Protein AF-A0A1H2MST1-F1 (afdb_monomer_lite)

Secondary structure (DSSP, 8-state):
--HHHHHHHHHHHHHHHHHHHHHHHHHTTT----EETTEEPPTT-EEE-TTSS-EEEHHHHHHHHHHHHHHHHHHHHHHHHHHHHHHHHHHHHHHHHHTT-S-SSS--------

Radius of gyration: 27.77 Å; chains: 1; bounding box: 58×22×91 Å

Foldseek 3Di:
DDPVVVVLVVLVVLLVQLVVLLVCLVPVLPPPFDDAPNHGDDAPDWRQPPVNPDTDHPVNSVVVSVVPSVVSNVVSVVSNVVSVVSNVVVVVVVVVVVVVPPPPPPPPDPPDDD

Structure (mmCIF, N/CA/C/O backbone):
data_AF-A0A1H2MST1-F1
#
_entry.id   AF-A0A1H2MST1-F1
#
loop_
_atom_site.group_PDB
_atom_site.id
_atom_site.type_symbol
_atom_site.label_atom_id
_atom_site.label_alt_id
_atom_site.label_comp_id
_atom_site.label_asym_id
_atom_site.label_entity_id
_atom_site.label_seq_id
_atom_site.pdbx_PDB_ins_code
_atom_site.Cartn_x
_atom_site.Cartn_y
_atom_site.Cartn_z
_atom_site.occupancy
_atom_site.B_iso_or_equiv
_atom_site.auth_seq_id
_atom_site.auth_comp_id
_atom_site.auth_asym_id
_atom_site.auth_atom_id
_atom_site.pdbx_PDB_model_num
ATOM 1 N N . MET A 1 1 ? -27.955 6.197 12.561 1.00 59.28 1 MET A N 1
ATOM 2 C CA . MET A 1 1 ? -26.694 5.416 12.580 1.00 59.28 1 MET A CA 1
ATOM 3 C C . MET A 1 1 ? -25.811 5.951 13.706 1.00 59.28 1 MET A C 1
ATOM 5 O O . MET A 1 1 ? -25.450 7.120 13.662 1.00 59.28 1 MET A O 1
ATOM 9 N N . ASN A 1 2 ? -25.537 5.159 14.747 1.00 79.81 2 ASN A N 1
ATOM 10 C CA . ASN A 1 2 ? -24.884 5.643 15.975 1.00 79.81 2 ASN A CA 1
ATOM 11 C C . ASN A 1 2 ? -23.460 6.156 15.701 1.00 79.81 2 ASN A C 1
ATOM 13 O O . ASN A 1 2 ? -22.678 5.470 15.042 1.00 79.81 2 ASN A O 1
ATOM 17 N N . ALA A 1 3 ? -23.101 7.326 16.247 1.00 77.75 3 ALA A N 1
ATOM 18 C CA . ALA A 1 3 ? -21.789 7.957 16.042 1.00 77.75 3 ALA A CA 1
ATOM 19 C C . ALA A 1 3 ? -20.619 7.004 16.354 1.00 77.75 3 ALA A C 1
ATOM 21 O O . ALA A 1 3 ? -19.658 6.920 15.597 1.00 77.75 3 ALA A O 1
ATOM 22 N N . ARG A 1 4 ? -20.767 6.181 17.398 1.00 74.62 4 ARG A N 1
ATOM 23 C CA . ARG A 1 4 ? -19.769 5.184 17.816 1.00 74.62 4 ARG A CA 1
ATOM 24 C C . ARG A 1 4 ? -19.570 4.051 16.800 1.00 74.62 4 ARG A C 1
ATOM 26 O O . ARG A 1 4 ? -18.466 3.532 16.665 1.00 74.62 4 ARG A O 1
ATOM 33 N N . LEU A 1 5 ? -20.628 3.658 16.085 1.00 81.94 5 LEU A N 1
ATOM 34 C CA . LEU A 1 5 ? -20.547 2.630 15.043 1.00 81.94 5 LEU A CA 1
ATOM 35 C C . LEU A 1 5 ? -19.791 3.166 13.816 1.00 81.94 5 LEU A C 1
ATOM 37 O O . LEU A 1 5 ? -18.982 2.445 13.239 1.00 81.94 5 LEU A O 1
ATOM 41 N N . ARG A 1 6 ? -19.986 4.452 13.474 1.00 84.31 6 ARG A N 1
ATOM 42 C CA . ARG A 1 6 ? -19.229 5.133 12.405 1.00 84.31 6 ARG A CA 1
ATOM 43 C C . ARG A 1 6 ? -17.735 5.184 12.711 1.00 84.31 6 ARG A C 1
ATOM 45 O O . ARG A 1 6 ? -16.942 4.884 11.828 1.00 84.31 6 ARG A O 1
ATOM 52 N N . THR A 1 7 ? -17.350 5.503 13.946 1.00 84.12 7 THR A N 1
ATOM 53 C CA . THR A 1 7 ? -15.931 5.558 14.337 1.00 84.12 7 THR A CA 1
ATOM 54 C C . THR A 1 7 ? -15.254 4.191 14.217 1.00 84.12 7 THR A C 1
ATOM 56 O O . THR A 1 7 ? -14.162 4.086 13.670 1.00 84.12 7 THR A O 1
ATOM 59 N N . ARG A 1 8 ? -15.925 3.114 14.645 1.00 79.31 8 ARG A N 1
ATOM 60 C CA . ARG A 1 8 ? -15.410 1.743 14.487 1.00 79.31 8 ARG A CA 1
ATOM 61 C C . ARG A 1 8 ? -15.263 1.332 13.032 1.00 79.31 8 ARG A C 1
ATOM 63 O O . ARG A 1 8 ? -14.227 0.790 12.661 1.00 79.31 8 ARG A O 1
ATOM 70 N N . LEU A 1 9 ? -16.278 1.619 12.219 1.00 87.00 9 LEU A N 1
ATOM 71 C CA . LEU A 1 9 ? -16.217 1.386 10.779 1.00 87.00 9 LEU A CA 1
ATOM 72 C C . LEU A 1 9 ? -15.035 2.130 10.153 1.00 87.00 9 LEU A C 1
ATOM 74 O O . LEU A 1 9 ? -14.319 1.537 9.359 1.00 87.00 9 LEU A O 1
ATOM 78 N N . ALA A 1 10 ? -14.770 3.373 10.563 1.00 84.62 10 ALA A N 1
ATOM 79 C CA . ALA A 1 10 ? -13.624 4.134 10.073 1.00 84.62 10 ALA A CA 1
ATOM 80 C C . ALA A 1 10 ? -12.277 3.461 10.406 1.00 84.62 10 ALA A C 1
ATOM 82 O O . ALA A 1 10 ? -11.415 3.368 9.535 1.00 84.62 10 ALA A O 1
ATOM 83 N N . HIS A 1 11 ? -12.103 2.930 11.624 1.00 82.56 11 HIS A N 1
ATOM 84 C CA . HIS A 1 11 ? -10.884 2.194 11.995 1.00 82.56 11 HIS A CA 1
ATOM 85 C C . HIS A 1 11 ? -10.707 0.905 11.184 1.00 82.56 11 HIS A C 1
ATOM 87 O O . HIS A 1 11 ? -9.609 0.617 10.710 1.00 82.56 11 HIS A O 1
ATOM 93 N N . VAL A 1 12 ? -11.789 0.142 10.996 1.00 86.25 12 VAL A N 1
ATOM 94 C CA . VAL A 1 12 ? -11.766 -1.097 10.203 1.00 86.25 12 VAL A CA 1
ATOM 95 C C . VAL A 1 12 ? -11.452 -0.795 8.741 1.00 86.25 12 VAL A C 1
ATOM 97 O O . VAL A 1 12 ? -10.615 -1.466 8.149 1.00 86.25 12 VAL A O 1
ATOM 100 N N . VAL A 1 13 ? -12.061 0.246 8.173 1.00 89.62 13 VAL A N 1
ATOM 101 C CA . VAL A 1 13 ? -11.788 0.689 6.800 1.00 89.62 13 VAL A CA 1
ATOM 102 C C . VAL A 1 13 ? -10.319 1.073 6.627 1.00 89.62 13 VAL A C 1
ATOM 104 O O . VAL A 1 13 ? -9.703 0.637 5.660 1.00 89.62 13 VAL A O 1
ATOM 107 N N . LEU A 1 14 ? -9.729 1.814 7.572 1.00 81.56 14 LEU A N 1
ATOM 108 C CA . LEU A 1 14 ? -8.298 2.148 7.551 1.00 81.56 14 LEU A CA 1
ATOM 109 C C . LEU A 1 14 ? -7.403 0.904 7.581 1.00 81.56 14 LEU A C 1
ATOM 111 O O . LEU A 1 14 ? -6.457 0.809 6.801 1.00 81.56 14 LEU A O 1
ATOM 115 N N . LEU A 1 15 ? -7.717 -0.061 8.449 1.00 83.12 15 LEU A N 1
ATOM 116 C CA . LEU A 1 15 ? -6.984 -1.324 8.536 1.00 83.12 15 LEU A CA 1
ATOM 117 C C . LEU A 1 15 ? -7.068 -2.114 7.225 1.00 83.12 15 LEU A C 1
ATOM 119 O O . LEU A 1 15 ? -6.047 -2.576 6.718 1.00 83.12 15 LEU A O 1
ATOM 123 N N . VAL A 1 16 ? -8.269 -2.235 6.654 1.00 88.56 16 VAL A N 1
ATOM 124 C CA . VAL A 1 16 ? -8.493 -2.949 5.390 1.00 88.56 16 VAL A CA 1
ATOM 125 C C . VAL A 1 16 ? -7.772 -2.250 4.239 1.00 88.56 16 VAL A C 1
ATOM 127 O O . VAL A 1 16 ? -7.091 -2.918 3.470 1.00 88.56 16 VAL A O 1
ATOM 130 N N . LEU A 1 17 ? -7.845 -0.918 4.146 1.00 86.25 17 LEU A N 1
ATOM 131 C CA . LEU A 1 17 ? -7.106 -0.137 3.148 1.00 86.25 17 LEU A CA 1
ATOM 132 C C . LEU A 1 17 ? -5.592 -0.358 3.253 1.00 86.25 17 LEU A C 1
ATOM 134 O O . LEU A 1 17 ? -4.937 -0.570 2.235 1.00 86.25 17 LEU A O 1
ATOM 138 N N . GLY A 1 18 ? -5.043 -0.361 4.472 1.00 79.50 18 GLY A N 1
ATOM 139 C CA . GLY A 1 18 ? -3.630 -0.659 4.708 1.00 79.50 18 GLY A CA 1
ATOM 140 C C . GLY A 1 18 ? -3.244 -2.067 4.244 1.00 79.50 18 GLY A C 1
ATOM 141 O O . GLY A 1 18 ? -2.265 -2.230 3.517 1.00 79.50 18 GLY A O 1
ATOM 142 N N . LEU A 1 19 ? -4.042 -3.083 4.589 1.00 82.94 19 LEU A N 1
ATOM 143 C CA . LEU A 1 19 ? -3.811 -4.465 4.151 1.00 82.94 19 LEU A CA 1
ATOM 144 C C . LEU A 1 19 ? -3.916 -4.630 2.634 1.00 82.94 19 LEU A C 1
ATOM 146 O O . LEU A 1 19 ? -3.095 -5.328 2.046 1.00 82.94 19 LEU A O 1
ATOM 150 N N . VAL A 1 20 ? -4.882 -3.971 1.991 1.00 86.56 20 VAL A N 1
ATOM 151 C CA . VAL A 1 20 ? -5.021 -3.973 0.528 1.00 86.56 20 VAL A CA 1
ATOM 152 C C . VAL A 1 20 ? -3.796 -3.340 -0.131 1.00 86.56 20 VAL A C 1
ATOM 154 O O . VAL A 1 20 ? -3.290 -3.888 -1.105 1.00 86.56 20 VAL A O 1
ATOM 157 N N . ALA A 1 21 ? -3.270 -2.236 0.409 1.00 78.25 21 ALA A N 1
ATOM 158 C CA . ALA A 1 21 ? -2.055 -1.606 -0.108 1.00 78.25 21 ALA A CA 1
ATOM 159 C C . ALA A 1 21 ? -0.825 -2.522 0.019 1.00 78.25 21 ALA A C 1
ATOM 161 O O . ALA A 1 21 ? -0.050 -2.645 -0.930 1.00 78.25 21 ALA A O 1
ATOM 162 N N . VAL A 1 22 ? -0.676 -3.211 1.158 1.00 76.94 22 VAL A N 1
ATOM 163 C CA . VAL A 1 22 ? 0.383 -4.215 1.347 1.00 76.94 22 VAL A CA 1
ATOM 164 C C . VAL A 1 22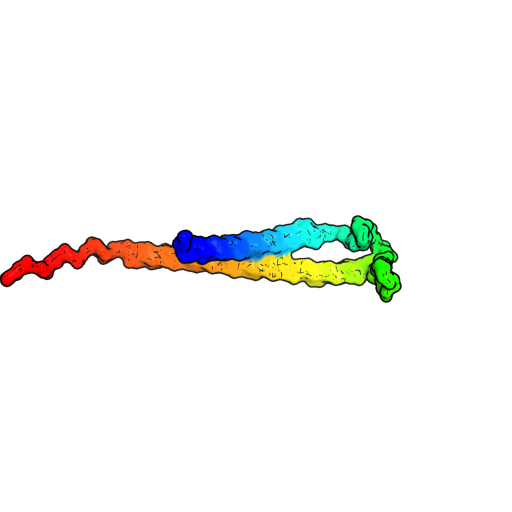 ? 0.207 -5.355 0.348 1.00 76.94 22 VAL A C 1
ATOM 166 O O . VAL A 1 22 ? 1.135 -5.638 -0.402 1.00 76.94 22 VAL A O 1
ATOM 169 N N . ALA A 1 23 ? -0.985 -5.953 0.270 1.00 82.50 23 ALA A N 1
ATOM 170 C CA . ALA A 1 23 ? -1.293 -7.035 -0.661 1.00 82.50 23 ALA A CA 1
ATOM 171 C C . ALA A 1 23 ? -1.001 -6.637 -2.115 1.00 82.50 23 ALA A C 1
ATOM 173 O O . ALA A 1 23 ? -0.381 -7.403 -2.851 1.00 82.50 23 ALA A O 1
ATOM 174 N N . TYR A 1 24 ? -1.375 -5.421 -2.517 1.00 79.12 24 TYR A N 1
ATOM 175 C CA . TYR A 1 24 ? -1.073 -4.876 -3.836 1.00 79.12 24 TYR A CA 1
ATOM 176 C C . TYR A 1 24 ? 0.435 -4.771 -4.079 1.00 79.12 24 TYR A C 1
ATOM 178 O O . TYR A 1 24 ? 0.902 -5.193 -5.135 1.00 79.12 24 TYR A O 1
ATOM 186 N N . ALA A 1 25 ? 1.205 -4.269 -3.110 1.00 72.94 25 ALA A N 1
ATOM 187 C CA . ALA A 1 25 ? 2.655 -4.153 -3.233 1.00 72.94 25 ALA A CA 1
ATOM 188 C C . ALA A 1 25 ? 3.339 -5.520 -3.431 1.00 72.94 25 ALA A C 1
ATOM 190 O O . ALA A 1 25 ? 4.225 -5.622 -4.278 1.00 72.94 25 ALA A O 1
ATOM 191 N N . VAL A 1 26 ? 2.906 -6.570 -2.715 1.00 73.81 26 VAL A N 1
ATOM 192 C CA . VAL A 1 26 ? 3.490 -7.923 -2.848 1.00 73.81 26 VAL A CA 1
ATOM 193 C C . VAL A 1 26 ? 3.009 -8.696 -4.078 1.00 73.81 26 VAL A C 1
ATOM 195 O O . VAL A 1 26 ? 3.763 -9.517 -4.588 1.00 73.81 26 VAL A O 1
ATOM 198 N N . THR A 1 27 ? 1.782 -8.471 -4.561 1.00 75.62 27 THR A N 1
ATOM 199 C CA . THR A 1 27 ? 1.185 -9.299 -5.630 1.00 75.62 27 THR A CA 1
ATOM 200 C C . THR A 1 27 ? 1.234 -8.648 -7.013 1.00 75.62 27 THR A C 1
ATOM 202 O O . THR A 1 27 ? 1.853 -9.189 -7.924 1.00 75.62 27 THR A O 1
ATOM 205 N N . LEU A 1 28 ? 0.610 -7.480 -7.193 1.00 60.75 28 LEU A N 1
ATOM 206 C CA . LEU A 1 28 ? 0.523 -6.797 -8.493 1.00 60.75 28 LEU A CA 1
ATOM 207 C C . LEU A 1 28 ? 1.703 -5.846 -8.727 1.00 60.75 28 LEU A C 1
ATOM 209 O O . LEU A 1 28 ? 2.270 -5.797 -9.823 1.00 60.75 28 LEU A O 1
ATOM 213 N N . GLY A 1 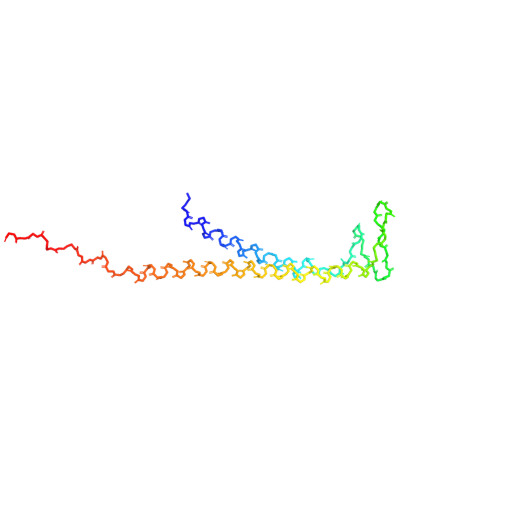29 ? 2.105 -5.121 -7.682 1.00 57.72 29 GLY A N 1
ATOM 214 C CA . GLY A 1 29 ? 3.281 -4.257 -7.686 1.00 57.72 29 GLY A CA 1
ATOM 215 C C . GLY A 1 29 ? 4.580 -5.032 -7.891 1.00 57.72 29 GLY A C 1
ATOM 216 O O . GLY A 1 29 ? 5.529 -4.460 -8.416 1.00 57.72 29 GLY A O 1
ATOM 217 N N . GLY A 1 30 ? 4.601 -6.324 -7.546 1.00 56.66 30 GLY A N 1
ATOM 218 C CA . GLY A 1 30 ? 5.728 -7.242 -7.712 1.00 56.66 30 GLY A CA 1
ATOM 219 C C . GLY A 1 30 ? 5.871 -7.871 -9.101 1.00 56.66 30 GLY A C 1
ATOM 220 O O . GLY A 1 30 ? 6.787 -8.668 -9.288 1.00 56.66 30 GLY A O 1
ATOM 221 N N . SER A 1 31 ? 5.006 -7.545 -10.074 1.00 56.47 31 SER A N 1
ATOM 222 C CA . SER A 1 31 ? 5.122 -8.110 -11.426 1.00 56.47 31 SER A CA 1
ATOM 223 C C . SER A 1 31 ? 6.511 -7.800 -12.029 1.00 56.47 31 SER A C 1
ATOM 225 O O . SER A 1 31 ? 6.863 -6.625 -12.196 1.00 56.47 31 SER A O 1
ATOM 227 N N . PRO A 1 32 ? 7.322 -8.831 -12.357 1.00 57.44 32 PRO A N 1
ATOM 228 C CA . PRO A 1 32 ? 8.698 -8.650 -12.835 1.00 57.44 32 PRO A CA 1
ATOM 229 C C . PRO A 1 32 ? 8.758 -8.060 -14.248 1.00 57.44 32 PRO A C 1
ATOM 231 O O . PRO A 1 32 ? 9.823 -7.694 -14.738 1.00 57.44 32 PRO A O 1
ATOM 234 N N . GLU A 1 33 ? 7.611 -7.941 -14.911 1.00 64.38 33 GLU A N 1
ATOM 235 C CA . GLU A 1 33 ? 7.522 -7.471 -16.279 1.00 64.38 33 GLU A CA 1
ATOM 236 C C . GLU A 1 33 ? 7.507 -5.936 -16.337 1.00 64.38 33 GLU A C 1
ATOM 238 O O . GLU A 1 33 ? 6.522 -5.254 -16.017 1.00 64.38 33 GLU A O 1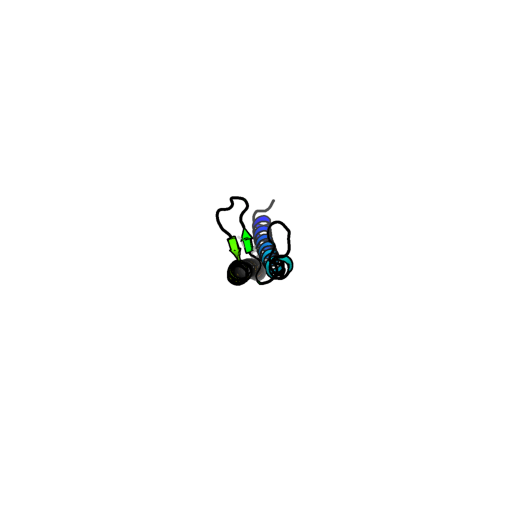
ATOM 243 N N . ILE A 1 34 ? 8.634 -5.374 -16.775 1.00 67.38 34 ILE A N 1
ATOM 244 C CA . ILE A 1 34 ? 8.726 -3.989 -17.236 1.00 67.38 34 ILE A CA 1
ATOM 245 C C . ILE A 1 34 ? 8.010 -3.934 -18.586 1.00 67.38 34 ILE A C 1
ATOM 247 O O . ILE A 1 34 ? 8.480 -4.516 -19.555 1.00 67.38 34 ILE A O 1
ATOM 251 N N . ARG A 1 35 ? 6.862 -3.254 -18.660 1.00 72.69 35 ARG A N 1
ATOM 252 C CA . ARG A 1 35 ? 6.087 -3.143 -19.904 1.00 72.69 35 ARG A CA 1
ATOM 253 C C . ARG A 1 35 ? 6.240 -1.768 -20.553 1.00 72.69 35 ARG A C 1
ATOM 255 O O . ARG A 1 35 ? 6.208 -0.740 -19.871 1.00 72.69 35 ARG A O 1
ATOM 262 N N . CYS A 1 36 ? 6.370 -1.739 -21.874 1.00 74.56 36 CYS A N 1
ATOM 263 C CA . CYS A 1 36 ? 6.288 -0.543 -22.709 1.00 74.56 36 CYS A CA 1
ATOM 264 C C . CYS A 1 36 ? 5.057 -0.683 -23.605 1.00 74.56 36 CYS A C 1
ATOM 266 O O . CYS A 1 36 ? 5.009 -1.551 -24.466 1.00 74.56 36 CYS A O 1
ATOM 268 N N . ARG A 1 37 ? 4.028 0.145 -23.374 1.00 73.62 37 ARG A N 1
ATOM 269 C CA . ARG A 1 37 ? 2.795 0.148 -24.186 1.00 73.62 37 ARG A CA 1
ATOM 270 C C . ARG A 1 37 ? 2.083 -1.220 -24.278 1.00 73.62 37 ARG A C 1
ATOM 272 O O . ARG A 1 37 ? 1.421 -1.498 -25.266 1.00 73.62 37 ARG A O 1
ATOM 279 N N . GLY A 1 38 ? 2.210 -2.048 -23.238 1.00 72.38 38 GLY A N 1
ATOM 280 C CA . GLY A 1 38 ? 1.638 -3.400 -23.171 1.00 72.38 38 GLY A CA 1
ATOM 281 C C . GLY A 1 38 ? 2.637 -4.525 -23.460 1.00 72.38 38 GLY A C 1
ATOM 282 O O . GLY A 1 38 ? 2.436 -5.628 -22.952 1.00 72.38 38 GLY A O 1
ATOM 283 N N . GLU A 1 39 ? 3.742 -4.221 -24.146 1.00 73.50 39 GLU A N 1
ATOM 284 C CA . GLU A 1 39 ? 4.782 -5.178 -24.538 1.00 73.50 39 GLU A CA 1
ATOM 285 C C . GLU A 1 39 ? 5.811 -5.380 -23.421 1.00 73.50 39 GLU A C 1
ATOM 287 O O . GLU A 1 39 ? 6.232 -4.406 -22.788 1.00 73.50 39 GLU A O 1
ATOM 292 N N . VAL A 1 40 ? 6.230 -6.621 -23.168 1.00 77.06 40 VAL A N 1
ATOM 293 C CA . VAL A 1 40 ? 7.260 -6.931 -22.164 1.00 77.06 40 VAL A CA 1
ATOM 294 C C . VAL A 1 40 ? 8.631 -6.508 -22.704 1.00 77.06 40 VAL A C 1
ATOM 296 O O . VAL A 1 40 ? 9.090 -7.008 -23.725 1.00 77.06 40 VAL A O 1
ATOM 299 N N . MET A 1 41 ? 9.294 -5.571 -22.024 1.00 73.12 41 MET A N 1
ATOM 300 C CA . MET A 1 41 ? 10.656 -5.152 -22.357 1.00 73.12 41 MET A CA 1
ATOM 301 C C . MET A 1 41 ? 11.674 -6.176 -21.855 1.00 73.12 41 MET A C 1
ATOM 303 O O . MET A 1 41 ? 11.624 -6.604 -20.702 1.00 73.12 41 MET A O 1
ATOM 307 N N . THR A 1 42 ? 12.652 -6.491 -22.698 1.00 78.50 42 THR A N 1
ATOM 308 C CA . THR A 1 42 ? 13.833 -7.289 -22.353 1.00 78.50 42 THR A CA 1
ATOM 309 C C . THR A 1 42 ? 15.034 -6.392 -22.014 1.00 78.50 42 THR A C 1
ATOM 311 O O . THR A 1 42 ? 15.065 -5.221 -22.417 1.00 78.50 42 THR A O 1
ATOM 314 N N . PRO A 1 43 ? 16.044 -6.901 -21.285 1.00 80.31 43 PRO A N 1
ATOM 315 C CA . PRO A 1 43 ? 17.294 -6.177 -21.057 1.00 80.31 43 PRO A CA 1
ATOM 316 C C . PRO A 1 43 ? 17.919 -5.693 -22.374 1.00 80.31 43 PRO A C 1
ATOM 318 O O . PRO A 1 43 ? 17.971 -6.433 -23.353 1.00 80.31 43 PRO A O 1
ATOM 321 N N . GLY A 1 44 ? 18.364 -4.435 -22.407 1.00 77.25 44 GLY A N 1
ATOM 322 C CA . GLY A 1 44 ? 18.900 -3.787 -23.613 1.00 77.25 44 GLY A CA 1
ATOM 323 C C . GLY A 1 44 ? 17.855 -3.142 -24.535 1.00 77.25 44 GLY A C 1
ATOM 324 O O . GLY A 1 44 ? 18.229 -2.386 -25.428 1.00 77.25 44 GLY A O 1
ATOM 325 N N . SER A 1 45 ? 16.555 -3.363 -24.308 1.00 78.00 45 SER A N 1
ATOM 326 C CA . SER A 1 45 ? 15.509 -2.663 -25.061 1.00 78.00 45 SER A CA 1
ATOM 327 C C . SER A 1 45 ? 15.357 -1.196 -24.628 1.00 78.00 45 SER A C 1
ATOM 329 O O . SER A 1 45 ? 15.575 -0.820 -23.468 1.00 78.00 45 SER A O 1
ATOM 331 N N . VAL A 1 46 ? 14.958 -0.354 -25.583 1.00 79.69 46 VAL A N 1
ATOM 332 C CA . VAL A 1 46 ? 14.668 1.074 -25.398 1.00 79.69 46 VAL A CA 1
ATOM 333 C C . VAL A 1 46 ? 13.221 1.347 -25.775 1.00 79.69 46 VAL A C 1
ATOM 335 O O . VAL A 1 46 ? 12.772 0.999 -26.863 1.00 79.69 46 VAL A O 1
ATOM 338 N N . CYS A 1 47 ? 12.488 1.975 -24.861 1.00 77.19 47 CYS A N 1
ATOM 339 C CA . CYS A 1 47 ? 11.109 2.390 -25.078 1.00 77.19 47 CYS A CA 1
ATOM 340 C C . CYS A 1 47 ? 11.107 3.872 -25.447 1.00 77.19 47 CYS A C 1
ATOM 342 O O . CYS A 1 47 ? 11.383 4.719 -24.597 1.00 77.19 47 CYS A O 1
ATOM 344 N N . VAL A 1 48 ? 10.802 4.188 -26.703 1.00 78.88 48 VAL A N 1
ATOM 345 C CA . VAL A 1 48 ? 10.627 5.575 -27.151 1.00 78.88 48 VAL A CA 1
ATOM 346 C C . VAL A 1 48 ? 9.219 6.025 -26.777 1.00 78.88 48 VAL A C 1
ATOM 348 O O . VAL A 1 48 ? 8.240 5.331 -27.069 1.00 78.88 48 VAL A O 1
ATOM 351 N N . LYS A 1 49 ? 9.101 7.160 -26.079 1.00 66.75 49 LYS A N 1
ATOM 352 C CA . LYS A 1 49 ? 7.792 7.751 -25.777 1.00 66.75 49 LYS A CA 1
ATOM 353 C C . LYS A 1 49 ? 7.058 8.099 -27.080 1.00 66.75 49 LYS A C 1
ATOM 355 O O . LYS A 1 49 ? 7.667 8.355 -28.113 1.00 66.75 49 LYS A O 1
ATOM 360 N N . ALA A 1 50 ? 5.727 8.086 -27.034 1.00 68.12 50 ALA A N 1
ATOM 361 C CA . ALA A 1 50 ? 4.882 8.265 -28.218 1.00 68.12 50 ALA A CA 1
ATOM 362 C C . ALA A 1 50 ? 5.006 9.653 -28.879 1.00 68.12 50 ALA A C 1
ATOM 364 O O . ALA A 1 50 ? 4.623 9.809 -30.032 1.00 68.12 50 ALA A O 1
ATOM 365 N N . ASP A 1 51 ? 5.531 10.634 -28.151 1.00 70.69 51 ASP A N 1
ATOM 366 C CA . ASP A 1 51 ? 5.857 11.986 -28.605 1.00 70.69 51 ASP A CA 1
ATOM 367 C C . ASP A 1 51 ? 7.262 12.091 -29.233 1.00 70.69 51 ASP A C 1
ATOM 369 O O . ASP A 1 51 ? 7.643 13.157 -29.702 1.00 70.69 51 ASP A O 1
ATOM 373 N N . GLY A 1 52 ? 8.039 11.001 -29.262 1.00 64.81 52 GLY A N 1
ATOM 374 C CA . GLY A 1 52 ? 9.385 10.956 -29.846 1.00 64.81 52 GLY A CA 1
ATOM 375 C C . GLY A 1 52 ? 10.469 11.652 -29.015 1.00 64.81 52 GLY A C 1
ATOM 376 O O . GLY A 1 52 ? 11.638 11.606 -29.385 1.00 64.81 52 GLY A O 1
ATOM 377 N N . SER A 1 53 ? 10.103 12.261 -27.886 1.00 63.22 53 SER A N 1
ATOM 378 C CA . SER A 1 53 ? 10.954 13.180 -27.120 1.00 63.22 53 SER A CA 1
ATOM 379 C C . SER A 1 53 ? 12.051 12.494 -26.308 1.00 63.22 53 SER A C 1
ATOM 381 O O . SER A 1 53 ? 13.058 13.116 -25.984 1.00 63.22 53 SER A O 1
ATOM 383 N N . GLU A 1 54 ? 11.853 11.229 -25.923 1.00 69.56 54 GLU A N 1
ATOM 384 C CA . GLU A 1 54 ? 12.754 10.538 -24.998 1.00 69.56 54 GLU A CA 1
ATOM 385 C C . GLU A 1 54 ? 12.648 9.011 -25.110 1.00 69.56 54 GLU A C 1
ATOM 387 O O . GLU A 1 54 ? 11.556 8.436 -25.027 1.00 69.56 54 GLU A O 1
ATOM 392 N N . GLY A 1 55 ? 13.798 8.346 -25.254 1.00 69.75 55 GLY A N 1
ATOM 393 C CA . GLY A 1 55 ? 13.937 6.897 -25.130 1.00 69.75 55 GLY A CA 1
ATOM 394 C C . GLY A 1 55 ? 14.337 6.525 -23.708 1.00 69.75 55 GLY A C 1
ATOM 395 O O . GLY A 1 55 ? 15.442 6.844 -23.283 1.00 69.75 55 GLY A O 1
ATOM 396 N N . GLN A 1 56 ? 13.462 5.844 -22.969 1.00 69.12 56 GLN A N 1
ATOM 397 C CA . GLN A 1 56 ? 13.794 5.336 -21.639 1.00 69.12 56 GLN A CA 1
ATOM 398 C C . GLN A 1 56 ? 14.267 3.885 -21.764 1.00 69.12 56 GLN A C 1
ATOM 400 O O . GLN A 1 56 ? 13.552 3.034 -22.307 1.00 69.12 56 GLN A O 1
ATOM 405 N N . THR A 1 57 ? 15.478 3.597 -21.290 1.00 78.12 57 THR A N 1
ATOM 406 C CA . THR A 1 57 ? 16.041 2.241 -21.346 1.00 78.12 57 THR A CA 1
ATOM 407 C C . THR A 1 57 ? 15.348 1.321 -20.341 1.00 78.12 57 THR A C 1
ATOM 409 O O . THR A 1 57 ? 14.780 1.774 -19.338 1.00 78.12 57 THR A O 1
ATOM 412 N N . TYR A 1 58 ? 15.421 0.010 -20.586 1.00 75.56 58 TYR A N 1
ATOM 413 C CA . TYR A 1 58 ? 14.984 -1.007 -19.626 1.00 75.56 58 TYR A CA 1
ATOM 414 C C . TYR A 1 58 ? 15.567 -0.758 -18.224 1.00 75.56 58 TYR A C 1
ATOM 416 O O . TYR A 1 58 ? 14.832 -0.741 -17.237 1.00 75.56 58 TYR A O 1
ATOM 424 N N . GLU A 1 59 ? 16.870 -0.472 -18.147 1.00 73.06 59 GLU A N 1
ATOM 425 C CA . GLU A 1 59 ? 17.585 -0.285 -16.880 1.00 73.06 59 GLU A CA 1
ATOM 426 C C . GLU A 1 59 ? 17.136 0.964 -16.115 1.00 73.06 59 GLU A C 1
ATOM 428 O O . GLU A 1 59 ? 16.979 0.920 -14.894 1.00 73.06 59 GLU A O 1
ATOM 433 N N . GLN A 1 60 ? 16.842 2.065 -16.815 1.00 69.75 60 GLN A N 1
ATOM 434 C CA . GLN A 1 60 ? 16.284 3.262 -16.179 1.00 69.75 60 GLN A CA 1
ATOM 435 C C . GLN A 1 60 ? 14.915 2.973 -15.552 1.00 69.75 60 GLN A C 1
ATOM 437 O O . GLN A 1 60 ? 14.656 3.380 -14.419 1.00 69.75 60 GLN A O 1
ATOM 442 N N . ARG A 1 61 ? 14.050 2.218 -16.243 1.00 68.44 61 ARG A N 1
ATOM 443 C CA . ARG A 1 61 ? 12.741 1.820 -15.697 1.00 68.44 61 ARG A CA 1
ATOM 444 C C . ARG A 1 61 ? 12.862 0.836 -14.542 1.00 68.44 61 ARG A C 1
ATOM 446 O O . ARG A 1 61 ? 12.098 0.932 -13.580 1.00 68.44 61 ARG A O 1
ATOM 453 N N . LEU A 1 62 ? 13.817 -0.086 -14.618 1.00 72.50 62 LEU A N 1
ATOM 454 C CA . LEU A 1 62 ? 14.096 -1.040 -13.553 1.00 72.50 62 LEU A CA 1
ATOM 455 C C . LEU A 1 62 ? 14.575 -0.325 -12.282 1.00 72.50 62 LEU A C 1
ATOM 457 O O . LEU A 1 62 ? 14.087 -0.627 -11.192 1.00 72.50 62 LEU A O 1
ATOM 461 N N . ALA A 1 63 ? 15.461 0.665 -12.417 1.00 68.75 63 ALA A N 1
ATOM 462 C CA . ALA A 1 63 ? 15.942 1.475 -11.301 1.00 68.75 63 ALA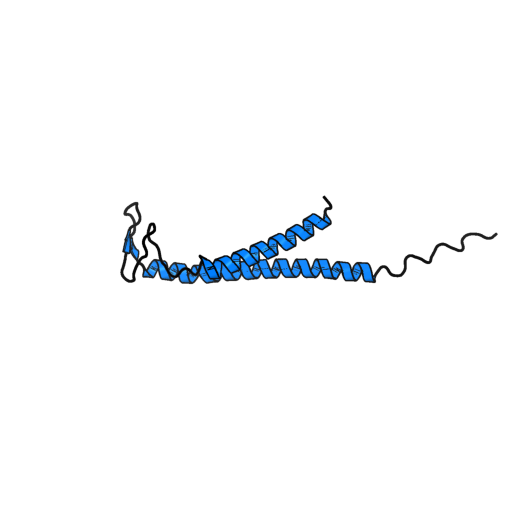 A CA 1
ATOM 463 C C . ALA A 1 63 ? 14.807 2.267 -10.625 1.00 68.75 63 ALA A C 1
ATOM 465 O O . ALA A 1 63 ? 14.675 2.225 -9.402 1.00 68.75 63 ALA A O 1
ATOM 466 N N . THR A 1 64 ? 13.935 2.920 -11.403 1.00 67.94 64 THR A N 1
ATOM 467 C CA . THR A 1 64 ? 12.769 3.642 -10.860 1.00 67.94 64 THR A CA 1
ATOM 468 C C . THR A 1 64 ? 11.768 2.708 -10.176 1.00 67.94 64 THR A C 1
ATOM 470 O O . THR A 1 64 ? 11.207 3.053 -9.138 1.00 67.94 64 THR A O 1
ATOM 473 N N . ARG A 1 65 ? 11.542 1.499 -10.710 1.00 65.75 65 ARG A N 1
ATOM 474 C CA . ARG A 1 65 ? 10.664 0.523 -10.043 1.00 65.75 65 ARG A CA 1
ATOM 475 C C . ARG A 1 65 ? 11.248 0.027 -8.725 1.00 65.75 65 ARG A C 1
ATOM 477 O O . ARG A 1 65 ? 10.512 -0.053 -7.742 1.00 65.75 65 ARG A O 1
ATOM 484 N N . ARG A 1 66 ? 12.554 -0.258 -8.690 1.00 65.44 66 ARG A N 1
ATOM 485 C CA . ARG A 1 66 ? 13.246 -0.709 -7.473 1.00 65.44 66 ARG A CA 1
ATOM 486 C C . ARG A 1 66 ? 13.170 0.317 -6.341 1.00 65.44 66 ARG A C 1
ATOM 488 O O . ARG A 1 66 ? 13.093 -0.088 -5.187 1.00 65.44 66 ARG A O 1
ATOM 495 N N . SER A 1 67 ? 13.151 1.616 -6.642 1.00 62.56 67 SER A N 1
ATOM 496 C CA . SER A 1 67 ? 13.012 2.658 -5.615 1.00 62.56 67 SER A CA 1
ATOM 497 C C . SER A 1 67 ? 11.562 2.914 -5.188 1.00 62.56 67 SER A C 1
ATOM 499 O O . SER A 1 67 ? 11.323 3.238 -4.028 1.00 62.56 67 SER A O 1
ATOM 501 N N . ALA A 1 68 ? 10.581 2.733 -6.078 1.00 61.47 68 ALA A N 1
ATOM 502 C CA . ALA A 1 68 ? 9.173 3.012 -5.780 1.00 61.47 68 ALA A CA 1
ATOM 503 C C . ALA A 1 68 ? 8.467 1.901 -4.975 1.00 61.47 68 ALA A C 1
ATOM 505 O O . ALA A 1 68 ? 7.658 2.193 -4.093 1.00 61.47 68 ALA A O 1
ATOM 506 N N . GLN A 1 69 ? 8.775 0.628 -5.246 1.00 66.75 69 GLN A N 1
ATOM 507 C CA . GLN A 1 69 ? 8.169 -0.522 -4.556 1.00 66.75 69 GLN A CA 1
ATOM 508 C C . GLN A 1 69 ? 8.277 -0.491 -3.015 1.00 66.75 69 GLN A C 1
ATOM 510 O O . GLN A 1 69 ? 7.247 -0.674 -2.357 1.00 66.75 69 GLN A O 1
ATOM 515 N N . PRO A 1 70 ? 9.455 -0.244 -2.403 1.00 68.38 70 PRO A N 1
ATOM 516 C CA . PRO A 1 70 ? 9.583 -0.275 -0.945 1.00 68.38 70 PRO A CA 1
ATOM 517 C C . PRO A 1 70 ? 8.782 0.836 -0.257 1.00 68.38 70 PRO A C 1
ATOM 519 O O . PRO A 1 70 ? 8.303 0.644 0.859 1.00 68.38 70 PRO A O 1
ATOM 522 N N . VAL A 1 71 ? 8.577 1.974 -0.926 1.00 77.19 71 VAL A N 1
ATOM 523 C CA . VAL A 1 71 ? 7.815 3.102 -0.372 1.00 77.19 71 VAL A CA 1
ATOM 524 C C . VAL A 1 71 ? 6.338 2.742 -0.228 1.00 77.19 71 VAL A C 1
ATOM 526 O O . VAL A 1 71 ? 5.757 2.960 0.832 1.00 77.19 71 VAL A O 1
ATOM 529 N N . VAL A 1 72 ? 5.735 2.140 -1.259 1.00 72.00 72 VAL A N 1
ATOM 530 C CA . VAL A 1 72 ? 4.315 1.743 -1.225 1.00 72.00 72 VAL A CA 1
ATOM 531 C C . VAL A 1 72 ? 4.070 0.692 -0.141 1.00 72.00 72 VAL A C 1
ATOM 533 O O . VAL A 1 72 ? 3.121 0.816 0.634 1.00 72.00 72 VAL A O 1
ATOM 536 N N . ALA A 1 73 ? 4.956 -0.304 -0.038 1.00 72.75 73 ALA A N 1
ATOM 537 C CA . ALA A 1 73 ? 4.883 -1.320 1.009 1.00 72.75 73 ALA A CA 1
ATOM 538 C C . ALA A 1 73 ? 5.036 -0.713 2.416 1.00 72.75 73 ALA A C 1
ATOM 540 O O . ALA A 1 73 ? 4.252 -1.024 3.314 1.00 72.75 73 ALA A O 1
ATOM 541 N N . GLY A 1 74 ? 6.005 0.190 2.599 1.00 81.44 74 GLY A N 1
ATOM 542 C CA . GLY A 1 74 ? 6.245 0.874 3.870 1.00 81.44 74 GLY A CA 1
ATOM 543 C C . GLY A 1 74 ? 5.055 1.722 4.322 1.00 81.44 74 GLY A C 1
ATOM 544 O O . GLY A 1 74 ? 4.610 1.601 5.461 1.00 81.44 74 GLY A O 1
ATOM 545 N N . VAL A 1 75 ? 4.482 2.528 3.422 1.00 84.31 75 VAL A N 1
ATOM 546 C CA . VAL A 1 75 ? 3.286 3.337 3.718 1.00 84.31 75 VAL A CA 1
ATOM 547 C C . VAL A 1 75 ? 2.096 2.442 4.071 1.00 84.31 75 VAL A C 1
ATOM 549 O O . VAL A 1 75 ? 1.417 2.702 5.064 1.00 84.31 75 VAL A O 1
ATOM 552 N N . GLY A 1 76 ? 1.874 1.357 3.319 1.00 78.88 76 GLY A N 1
ATOM 553 C CA . GLY A 1 76 ? 0.814 0.387 3.610 1.00 78.88 76 GLY A CA 1
ATOM 554 C C . GLY A 1 76 ? 0.930 -0.216 5.014 1.00 78.88 76 GLY A C 1
ATOM 555 O O . GLY A 1 76 ? -0.061 -0.264 5.745 1.00 78.88 76 GLY A O 1
ATOM 556 N N . LEU A 1 77 ? 2.144 -0.597 5.430 1.00 83.06 77 LEU A N 1
ATOM 557 C CA . LEU A 1 77 ? 2.414 -1.105 6.779 1.00 83.06 77 LEU A CA 1
ATOM 558 C C . LEU A 1 77 ? 2.127 -0.070 7.871 1.00 83.06 77 LEU A C 1
ATOM 560 O O . LEU A 1 77 ? 1.512 -0.409 8.882 1.00 83.06 77 LEU A O 1
ATOM 564 N N . VAL A 1 78 ? 2.526 1.189 7.670 1.00 89.06 78 VAL A N 1
ATOM 565 C CA . VAL A 1 78 ? 2.256 2.271 8.632 1.00 89.06 78 VAL A CA 1
ATOM 566 C C . VAL A 1 78 ? 0.752 2.490 8.797 1.00 89.06 78 VAL A C 1
ATOM 568 O O . VAL A 1 78 ? 0.261 2.550 9.926 1.00 89.06 78 VAL A O 1
ATOM 571 N N . VAL A 1 79 ? 0.002 2.552 7.692 1.00 85.56 79 VAL A N 1
ATOM 572 C CA . VAL A 1 79 ? -1.459 2.730 7.731 1.00 85.56 79 VAL A CA 1
ATOM 573 C C . VAL A 1 79 ? -2.145 1.545 8.415 1.00 85.56 79 VAL A C 1
ATOM 575 O O . VAL A 1 79 ? -2.990 1.747 9.290 1.00 85.56 79 VAL A O 1
ATOM 578 N N . ALA A 1 80 ? -1.755 0.312 8.077 1.00 80.56 80 ALA A N 1
ATOM 579 C CA . ALA A 1 80 ? -2.298 -0.895 8.699 1.00 80.56 80 ALA A CA 1
ATOM 580 C C . ALA A 1 80 ? -2.000 -0.946 10.209 1.00 80.56 80 ALA A C 1
ATOM 582 O O . ALA A 1 80 ? -2.891 -1.234 11.015 1.00 80.56 80 ALA A O 1
ATOM 583 N N . GLY A 1 81 ? -0.769 -0.609 10.607 1.00 85.62 81 GLY A N 1
ATOM 584 C CA . GLY A 1 81 ? -0.358 -0.529 12.007 1.00 85.62 81 GLY A CA 1
ATOM 585 C C . GLY A 1 81 ? -1.155 0.517 12.785 1.00 85.62 81 GLY A C 1
ATOM 586 O O . GLY A 1 81 ? -1.671 0.226 13.865 1.00 85.62 81 GLY A O 1
ATOM 587 N N . PHE A 1 82 ? -1.339 1.708 12.211 1.00 86.50 82 PHE A N 1
ATOM 588 C CA . PHE A 1 82 ? -2.116 2.781 12.831 1.00 86.50 82 PHE A CA 1
ATOM 589 C C . PHE A 1 82 ? -3.596 2.410 13.001 1.00 86.50 82 PHE A C 1
ATOM 591 O O . PHE A 1 82 ? -4.148 2.556 14.093 1.00 86.50 82 PHE A O 1
ATOM 598 N N . GLY A 1 83 ? -4.230 1.853 11.961 1.00 81.38 83 GLY A N 1
ATOM 599 C CA . GLY A 1 83 ? -5.610 1.362 12.040 1.00 81.38 83 GLY A CA 1
ATOM 600 C C . GLY A 1 83 ? -5.785 0.277 13.108 1.00 81.38 83 GLY A C 1
ATOM 601 O O . GLY A 1 83 ? -6.741 0.314 13.887 1.00 81.38 83 GLY A O 1
ATOM 602 N N . THR A 1 84 ? -4.817 -0.639 13.213 1.00 84.00 84 THR A N 1
ATOM 603 C CA . THR A 1 84 ? -4.791 -1.685 14.248 1.00 84.00 84 THR A CA 1
ATOM 604 C C . THR A 1 84 ? -4.675 -1.087 15.650 1.00 84.00 84 THR A C 1
ATOM 606 O O . THR A 1 84 ? -5.439 -1.456 16.543 1.00 84.00 84 THR A O 1
ATOM 609 N N . ALA A 1 85 ? -3.766 -0.129 15.854 1.00 87.38 85 ALA A N 1
ATOM 610 C CA . ALA A 1 85 ? -3.569 0.525 17.145 1.00 87.38 85 ALA A CA 1
ATOM 611 C C . ALA A 1 85 ? -4.836 1.252 17.626 1.00 87.38 85 ALA A C 1
ATOM 613 O O . ALA A 1 85 ? -5.231 1.104 18.786 1.00 87.38 85 ALA A O 1
ATOM 614 N N . LEU A 1 86 ? -5.518 1.977 16.731 1.00 83.06 86 LEU A N 1
ATOM 615 C CA . LEU A 1 86 ? -6.781 2.653 17.044 1.00 83.06 86 LEU A CA 1
ATOM 616 C C . LEU A 1 86 ? -7.900 1.667 17.397 1.00 83.06 86 LEU A C 1
ATOM 618 O O . LEU A 1 86 ? -8.641 1.891 18.357 1.00 83.06 86 LEU A O 1
ATOM 622 N N . LEU A 1 87 ? -7.998 0.553 16.666 1.00 78.88 87 LEU A N 1
ATOM 623 C CA . LEU A 1 87 ? -8.984 -0.488 16.945 1.00 78.88 87 LEU A CA 1
ATOM 624 C C . LEU A 1 87 ? -8.747 -1.130 18.321 1.00 78.88 87 LEU A C 1
ATOM 626 O O . LEU A 1 87 ? -9.684 -1.281 19.106 1.00 78.88 87 LEU A O 1
ATOM 630 N N . VAL A 1 88 ? -7.491 -1.450 18.650 1.00 85.75 88 VAL A N 1
ATOM 631 C CA . VAL A 1 88 ? -7.115 -2.001 19.961 1.00 85.75 88 VAL A CA 1
ATOM 632 C C . VAL A 1 88 ? -7.410 -1.002 21.083 1.00 85.75 88 VAL A C 1
ATOM 634 O O . VAL A 1 88 ? -7.921 -1.400 22.131 1.00 85.75 88 VAL A O 1
ATOM 637 N N . ALA A 1 89 ? -7.137 0.289 20.877 1.00 85.12 89 ALA A N 1
ATOM 638 C CA . ALA A 1 89 ? -7.427 1.329 21.860 1.00 85.12 89 ALA A CA 1
ATOM 639 C C . ALA A 1 89 ? -8.936 1.473 22.135 1.00 85.12 89 ALA A C 1
ATOM 641 O O . ALA A 1 89 ? -9.330 1.549 23.300 1.00 85.12 89 ALA A O 1
ATOM 642 N N . ASP A 1 90 ? -9.784 1.448 21.099 1.00 83.69 90 ASP A N 1
ATOM 643 C CA . ASP A 1 90 ? -11.248 1.504 21.257 1.00 83.69 90 ASP A CA 1
ATOM 644 C C . ASP A 1 90 ? -11.781 0.287 22.031 1.00 83.69 90 ASP A C 1
ATOM 646 O O . ASP A 1 90 ? -12.591 0.427 22.948 1.00 83.69 90 ASP A O 1
ATOM 650 N N . VAL A 1 91 ? -11.279 -0.915 21.723 1.00 82.31 91 VAL A N 1
ATOM 651 C CA . VAL A 1 91 ? -11.661 -2.149 22.432 1.00 82.31 91 VAL A CA 1
ATOM 652 C C . VAL A 1 91 ? -11.204 -2.123 23.895 1.00 82.31 91 VAL A C 1
ATOM 654 O O . VAL A 1 91 ? -11.970 -2.498 24.784 1.00 82.31 91 VAL A O 1
ATOM 657 N N . ARG A 1 92 ? -9.981 -1.655 24.175 1.00 84.06 92 ARG A N 1
ATOM 658 C CA . ARG A 1 92 ? -9.455 -1.560 25.548 1.00 84.06 92 ARG A CA 1
ATOM 659 C C . ARG A 1 92 ? -10.215 -0.545 26.399 1.00 84.06 92 ARG A C 1
ATOM 661 O O . ARG A 1 92 ? -10.492 -0.842 27.557 1.00 84.06 92 ARG A O 1
ATOM 668 N N . ARG A 1 93 ? -10.594 0.612 25.840 1.00 79.62 93 ARG A N 1
ATOM 669 C CA . ARG A 1 93 ? -11.406 1.611 26.560 1.00 79.62 93 ARG A CA 1
ATOM 670 C C . ARG A 1 93 ? -12.737 1.028 27.030 1.00 79.62 93 ARG A C 1
ATOM 672 O O . ARG A 1 93 ? -13.108 1.253 28.175 1.00 79.62 93 ARG A O 1
ATOM 679 N N . ARG A 1 94 ? -13.383 0.194 26.209 1.00 71.75 94 ARG A N 1
ATOM 680 C CA . ARG A 1 94 ? -14.637 -0.475 26.589 1.00 71.75 94 ARG A CA 1
ATOM 681 C C . ARG A 1 94 ? -14.481 -1.415 27.771 1.00 71.75 94 ARG A C 1
ATOM 683 O O . ARG A 1 94 ? -15.259 -1.320 28.707 1.00 71.75 94 ARG A O 1
ATOM 690 N N . ARG A 1 95 ? -13.440 -2.256 27.769 1.00 72.00 95 ARG A N 1
ATOM 691 C CA . ARG A 1 95 ? -13.160 -3.150 28.907 1.00 72.00 95 ARG A CA 1
ATOM 692 C C . ARG A 1 95 ? -12.949 -2.372 30.210 1.00 72.00 95 ARG A C 1
ATOM 694 O O . ARG A 1 95 ? -13.336 -2.851 31.266 1.00 72.00 95 ARG A O 1
ATOM 701 N N . GLY A 1 96 ? -12.364 -1.175 30.134 1.00 70.44 96 GLY A N 1
ATOM 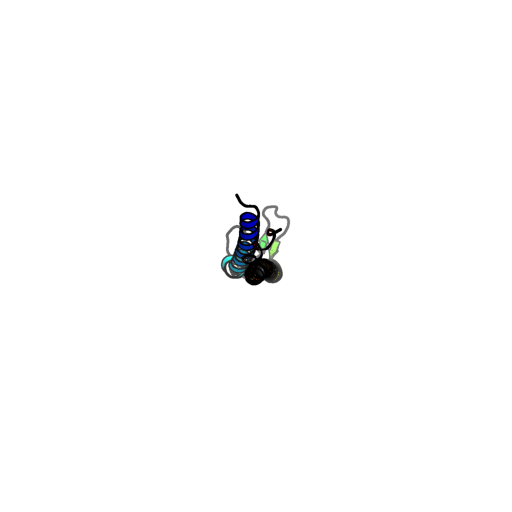702 C CA . GLY A 1 96 ? -12.189 -0.288 31.287 1.00 70.44 96 GLY A CA 1
ATOM 703 C C . GLY A 1 96 ? -13.465 0.433 31.745 1.00 70.44 96 GLY A C 1
ATOM 704 O O . GLY A 1 96 ? -13.591 0.722 32.931 1.00 70.44 96 GLY A O 1
ATOM 705 N N . GLU A 1 97 ? -14.405 0.730 30.841 1.00 66.44 97 GLU A N 1
ATOM 706 C CA . GLU A 1 97 ? -15.729 1.278 31.186 1.00 66.44 97 GLU A CA 1
ATOM 707 C C . GLU A 1 97 ? -16.631 0.201 31.808 1.00 66.44 97 GLU A C 1
ATOM 709 O O . GLU A 1 97 ? -17.215 0.441 32.858 1.00 66.44 97 GLU A O 1
ATOM 714 N N . GLU A 1 98 ? -16.665 -1.004 31.232 1.00 59.19 98 GLU A N 1
ATOM 715 C CA . GLU A 1 98 ? -17.413 -2.156 31.763 1.00 59.19 98 GLU A CA 1
ATOM 716 C C . GLU A 1 98 ? -16.904 -2.570 33.152 1.00 59.19 98 GLU A C 1
ATOM 718 O O . GLU A 1 98 ? -17.693 -2.767 34.071 1.00 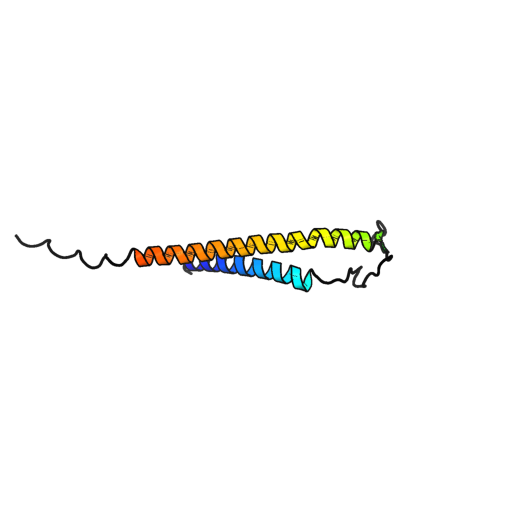59.19 98 GLU A O 1
ATOM 723 N N . ALA A 1 99 ? -15.581 -2.602 33.351 1.00 59.94 99 ALA A N 1
ATOM 724 C CA . ALA A 1 99 ? -14.980 -2.888 34.655 1.00 59.94 99 ALA A CA 1
ATOM 725 C C . ALA A 1 99 ? -15.202 -1.775 35.699 1.00 59.94 99 ALA A C 1
ATOM 727 O O . ALA A 1 99 ? -15.076 -2.030 36.894 1.00 59.94 99 ALA A O 1
ATOM 728 N N . ARG A 1 100 ? -15.534 -0.546 35.274 1.00 60.41 100 ARG A N 1
ATOM 729 C CA . ARG A 1 100 ? -15.892 0.568 36.170 1.00 60.41 100 ARG A CA 1
ATOM 730 C C . ARG A 1 100 ? -17.384 0.552 36.543 1.00 60.41 100 ARG A C 1
ATOM 732 O O . ARG A 1 100 ? -17.772 1.241 37.480 1.00 60.41 100 ARG A O 1
ATOM 739 N N . THR A 1 101 ? -18.209 -0.272 35.889 1.00 56.59 101 THR A N 1
ATOM 740 C CA . THR A 1 101 ? -19.625 -0.482 36.240 1.00 56.59 101 THR A CA 1
ATOM 741 C C . THR A 1 101 ? -19.906 -1.847 36.906 1.00 56.59 101 THR A C 1
ATOM 743 O O . THR A 1 101 ? -20.637 -2.653 36.339 1.00 56.59 101 THR A O 1
ATOM 746 N N . PRO A 1 102 ? -19.425 -2.110 38.141 1.00 54.25 102 PRO A N 1
ATOM 747 C CA . PRO A 1 102 ? -20.024 -3.135 39.003 1.00 54.25 102 PRO A CA 1
ATOM 748 C C . PRO A 1 102 ? -20.644 -2.580 40.304 1.00 54.25 102 PRO A C 1
ATOM 750 O O . PRO A 1 102 ? -20.819 -3.341 41.248 1.00 54.25 102 PRO A O 1
ATOM 753 N N . GLY A 1 103 ? -20.975 -1.280 40.402 1.00 55.84 103 GLY A N 1
ATOM 754 C CA . GLY A 1 103 ? -21.338 -0.677 41.703 1.00 55.84 103 GLY A CA 1
ATOM 755 C C . GLY A 1 103 ? -22.420 0.408 41.743 1.00 55.84 103 GLY A C 1
ATOM 756 O O . GLY A 1 103 ? -22.527 1.082 42.758 1.00 55.84 103 GLY A O 1
ATOM 757 N N . ALA A 1 104 ? -23.224 0.610 40.694 1.00 54.31 104 ALA A N 1
ATOM 758 C CA . ALA A 1 104 ? -24.317 1.601 40.705 1.00 54.31 104 ALA A CA 1
ATOM 759 C C . ALA A 1 104 ? -25.708 0.968 40.929 1.00 54.31 104 ALA A C 1
ATOM 761 O O . ALA A 1 104 ? -26.710 1.463 40.423 1.00 54.31 104 ALA A O 1
ATOM 762 N N . ALA A 1 105 ? -25.766 -0.146 41.660 1.00 56.69 105 ALA A N 1
ATOM 763 C CA . ALA A 1 105 ? -27.003 -0.807 42.075 1.00 56.69 105 ALA A CA 1
ATOM 764 C C . ALA A 1 105 ? -26.939 -1.080 43.585 1.00 56.69 105 ALA A C 1
ATOM 766 O O . ALA A 1 105 ? -26.762 -2.215 44.013 1.00 56.69 105 ALA A O 1
ATOM 767 N N . GLY A 1 106 ? -26.981 -0.019 44.394 1.00 50.97 106 GLY A N 1
ATOM 768 C CA . GLY A 1 106 ? -26.905 -0.164 45.850 1.00 50.97 106 GLY A CA 1
ATOM 769 C C . GLY A 1 106 ? -26.945 1.132 46.656 1.00 50.97 106 GLY A C 1
ATOM 770 O O . GLY A 1 106 ? -26.349 1.176 47.724 1.00 50.97 106 GLY A O 1
ATOM 771 N N . GLN A 1 107 ? -27.588 2.199 46.167 1.00 58.38 107 GLN A N 1
ATOM 772 C CA . GLN A 1 107 ? -27.774 3.408 46.979 1.00 58.38 107 GLN A CA 1
ATOM 773 C C . GLN A 1 107 ? -29.090 4.115 46.649 1.00 58.38 107 GLN A C 1
ATOM 775 O O . GLN A 1 107 ? -29.125 5.249 46.185 1.00 58.38 107 GLN A O 1
ATOM 780 N N . THR A 1 108 ? -30.187 3.402 46.873 1.00 59.16 108 THR A N 1
ATOM 781 C CA . THR A 1 108 ? -31.506 3.997 47.103 1.00 59.16 108 THR A CA 1
ATOM 782 C C . THR A 1 108 ? -32.151 3.216 48.232 1.00 59.16 108 THR A C 1
ATOM 784 O O . THR A 1 108 ? -32.952 2.325 47.980 1.00 59.16 108 THR A O 1
ATOM 787 N N . ASP A 1 109 ? -31.740 3.495 49.459 1.00 57.19 109 ASP A N 1
ATOM 788 C CA . ASP A 1 109 ? -32.621 3.354 50.609 1.00 57.19 109 ASP A CA 1
ATOM 789 C C . ASP A 1 109 ? -32.071 4.230 51.737 1.00 57.19 109 ASP A C 1
ATOM 791 O O . ASP A 1 109 ? -30.870 4.492 51.774 1.00 57.19 109 ASP A O 1
ATOM 795 N N . GLU A 1 110 ? -32.942 4.702 52.620 1.00 58.91 110 GLU A N 1
ATOM 796 C CA . GLU A 1 110 ? -32.618 5.520 53.802 1.00 58.91 110 GLU A CA 1
ATOM 797 C C . GLU A 1 110 ? -32.536 7.047 53.593 1.00 58.91 110 GLU A C 1
ATOM 799 O O . GLU A 1 110 ? -31.704 7.774 54.137 1.00 58.91 110 GLU A O 1
ATOM 804 N N . ARG A 1 111 ? -33.516 7.570 52.855 1.00 58.53 111 ARG A N 1
ATOM 805 C CA . ARG A 1 111 ? -34.190 8.811 53.260 1.00 58.53 111 ARG A CA 1
ATOM 806 C C . ARG A 1 111 ? -35.666 8.500 53.422 1.00 58.53 111 ARG A C 1
ATOM 808 O O . ARG A 1 111 ? -36.387 8.620 52.447 1.00 58.53 111 ARG A O 1
ATOM 815 N N . ASP A 1 112 ? -36.053 8.044 54.608 1.00 59.62 112 ASP A N 1
ATOM 816 C CA . ASP A 1 112 ? -37.357 8.317 55.224 1.00 59.62 112 ASP A CA 1
ATOM 817 C C . ASP A 1 112 ? -37.496 7.493 56.507 1.00 59.62 112 ASP A C 1
ATOM 819 O O . ASP A 1 112 ? -37.835 6.320 56.450 1.00 59.62 112 ASP A O 1
ATOM 823 N N . THR A 1 113 ? -37.259 8.121 57.662 1.00 61.81 113 THR A N 1
ATOM 824 C CA . THR A 1 113 ? -38.177 8.038 58.812 1.00 61.81 113 THR A CA 1
ATOM 825 C C . THR A 1 113 ? -37.797 9.093 59.851 1.00 61.81 113 THR A C 1
ATOM 827 O O . THR A 1 113 ? -36.746 8.995 60.476 1.00 61.81 113 THR A O 1
ATOM 830 N N . VAL A 1 114 ? -38.665 10.111 59.915 1.00 59.22 114 VAL A N 1
ATOM 831 C CA . VAL A 1 114 ? -39.176 10.878 61.075 1.00 59.22 114 VAL A CA 1
ATOM 832 C C . VAL A 1 114 ? -38.257 11.069 62.280 1.00 59.22 114 VAL A C 1
ATOM 834 O O . VAL A 1 114 ? -38.002 10.083 63.002 1.00 59.22 114 VAL A O 1
#

pLDDT: mean 73.04, std 10.01, range [50.97, 89.62]

Sequence (114 aa):
MNARLRTRLAHVVLLVLGLVAVAYAVTLGGSPEIRCRGEVMTPGSVCVKADGSEGQTYEQRLATRRSAQPVVAGVGLVVAGFGTALLVADVRRRRGEEARTPGAAGQTDERDTV

Organism: NCBI:txid546874